Protein 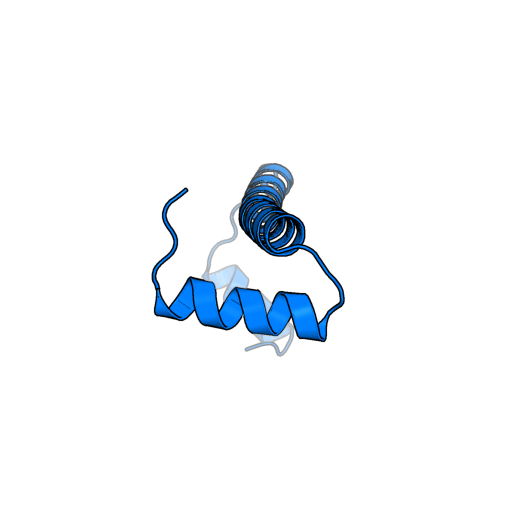AF-A0A1F9CGE0-F1 (afdb_monomer)

pLDDT: mean 95.51, std 2.85, range [81.94, 98.44]

Foldseek 3Di:
DDDDPVRVVVLVVVCVVVVHDSVVVVVVVVVVVVVVVVVVVVVVVVCPPPDDDDPVRVVVVCVVVVND

Solvent-accessible surface area (backbone atoms only — not comparable to full-atom values): 4085 Å² total; per-residue (Å²): 135,92,66,58,72,71,56,49,52,51,44,52,52,50,17,66,76,65,80,43,54,60,65,56,54,51,51,50,54,53,51,50,61,52,45,56,56,50,51,52,52,49,52,53,64,74,45,70,83,58,77,89,74,57,66,69,60,51,52,55,51,33,45,76,70,65,76,100

Mean predicted aligned error: 5.79 Å

Structure (mmCIF, N/CA/C/O backbone):
data_AF-A0A1F9CGE0-F1
#
_entry.id   AF-A0A1F9CGE0-F1
#
loop_
_atom_site.group_PDB
_atom_site.id
_atom_site.type_symbol
_atom_site.label_atom_id
_atom_site.label_alt_id
_atom_site.label_comp_id
_atom_site.label_asym_id
_atom_site.label_entity_id
_atom_site.label_seq_id
_atom_site.pdbx_PDB_ins_code
_atom_site.Cartn_x
_atom_site.Cartn_y
_atom_site.Cartn_z
_atom_site.occupancy
_atom_site.B_iso_or_equiv
_atom_site.auth_seq_id
_atom_site.auth_comp_id
_atom_site.auth_asym_id
_atom_site.auth_atom_id
_atom_site.pdbx_PDB_model_num
ATOM 1 N N . LEU A 1 1 ? -1.039 5.801 -19.759 1.00 81.94 1 LEU A N 1
ATOM 2 C CA . LEU A 1 1 ? -0.458 5.979 -18.411 1.00 81.94 1 LEU A CA 1
ATOM 3 C C . LEU A 1 1 ? 0.964 6.486 -18.587 1.00 81.94 1 LEU A C 1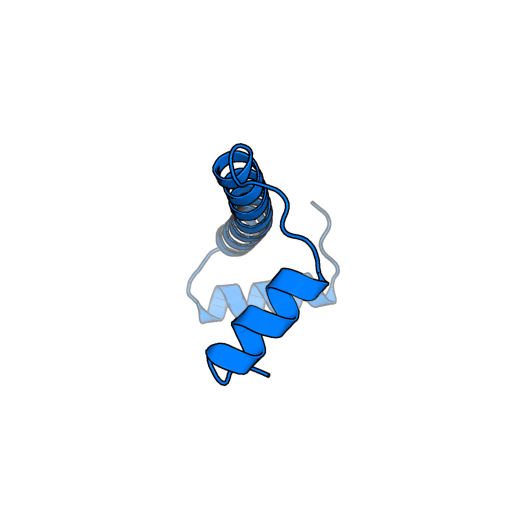
ATOM 5 O O . LEU A 1 1 ? 1.739 5.814 -19.257 1.00 81.94 1 LEU A O 1
ATOM 9 N N . TYR A 1 2 ? 1.283 7.670 -18.073 1.00 91.00 2 TYR A N 1
ATOM 10 C CA . TYR A 1 2 ? 2.665 8.145 -18.037 1.00 91.00 2 TYR A CA 1
ATOM 11 C C . TYR A 1 2 ? 3.352 7.572 -16.793 1.00 91.00 2 TYR A C 1
ATOM 13 O O . TYR A 1 2 ? 2.765 7.581 -15.714 1.00 91.00 2 TYR A O 1
ATOM 21 N N . ILE A 1 3 ? 4.569 7.056 -16.957 1.00 94.56 3 ILE A N 1
ATOM 22 C CA . ILE A 1 3 ? 5.421 6.561 -15.874 1.00 94.56 3 ILE A CA 1
ATOM 23 C C . ILE A 1 3 ? 6.718 7.353 -15.965 1.00 94.56 3 ILE A C 1
ATOM 25 O O . ILE A 1 3 ? 7.292 7.451 -17.051 1.00 94.56 3 ILE A O 1
ATOM 29 N N . ASP A 1 4 ? 7.172 7.901 -14.837 1.00 97.75 4 ASP A N 1
ATOM 30 C CA . ASP A 1 4 ? 8.462 8.583 -14.761 1.00 97.75 4 ASP A CA 1
ATOM 31 C C . ASP A 1 4 ? 9.590 7.731 -15.374 1.00 97.75 4 ASP A C 1
ATOM 33 O O 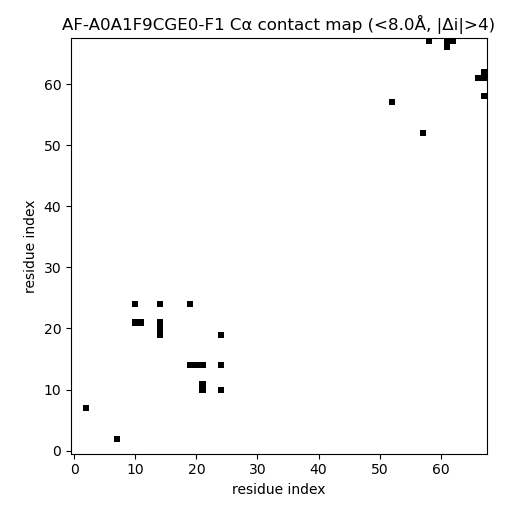. ASP A 1 4 ? 9.605 6.504 -15.245 1.00 97.75 4 ASP A O 1
ATOM 37 N N . ALA A 1 5 ? 10.549 8.375 -16.041 1.00 97.69 5 ALA A N 1
ATOM 38 C CA . ALA A 1 5 ? 11.593 7.682 -16.792 1.00 97.69 5 ALA A CA 1
ATOM 39 C C . ALA A 1 5 ? 12.454 6.761 -15.909 1.00 97.69 5 ALA A C 1
ATOM 41 O O . ALA A 1 5 ? 12.815 5.655 -16.332 1.00 97.69 5 ALA A O 1
ATOM 42 N N . SER A 1 6 ? 12.760 7.185 -14.679 1.00 97.94 6 SER A N 1
ATOM 43 C CA . SER A 1 6 ? 13.529 6.374 -13.733 1.00 97.94 6 SER A CA 1
ATOM 44 C C . SER A 1 6 ? 12.723 5.158 -13.268 1.00 97.94 6 SER A C 1
ATOM 46 O O . SER A 1 6 ? 13.240 4.035 -13.252 1.00 97.94 6 SER A O 1
ATOM 48 N N . LEU A 1 7 ? 11.427 5.351 -13.009 1.00 97.00 7 LEU A N 1
ATOM 49 C CA . LEU A 1 7 ? 10.514 4.296 -12.581 1.00 97.00 7 LEU A CA 1
ATOM 50 C C . LEU A 1 7 ? 10.244 3.284 -13.700 1.00 97.00 7 LEU A C 1
ATOM 52 O O . LEU A 1 7 ? 10.287 2.078 -13.468 1.00 97.00 7 LEU A O 1
ATOM 56 N N . HIS A 1 8 ? 10.042 3.746 -14.933 1.00 97.12 8 HIS A N 1
ATOM 57 C CA . HIS A 1 8 ? 9.877 2.872 -16.090 1.00 97.12 8 HIS A CA 1
ATOM 58 C C . HIS A 1 8 ? 11.113 1.983 -16.300 1.00 97.12 8 HIS A C 1
ATOM 60 O O . HIS A 1 8 ? 10.980 0.783 -16.555 1.00 97.12 8 HIS A O 1
ATOM 66 N N . ARG A 1 9 ? 12.326 2.532 -16.128 1.00 97.75 9 ARG A N 1
ATOM 67 C CA . ARG A 1 9 ? 13.570 1.749 -16.193 1.00 97.75 9 ARG A CA 1
ATOM 68 C C . ARG A 1 9 ? 13.633 0.693 -15.090 1.00 97.75 9 ARG A C 1
ATOM 70 O O . ARG A 1 9 ? 13.948 -0.460 -15.385 1.00 97.75 9 ARG A O 1
ATOM 77 N N . ALA A 1 10 ? 13.313 1.060 -13.851 1.00 97.94 10 ALA A N 1
ATOM 78 C CA . ALA A 1 10 ? 13.289 0.125 -12.728 1.00 97.94 10 ALA A CA 1
ATOM 79 C C . ALA A 1 10 ? 12.267 -1.005 -12.947 1.00 97.94 10 ALA A C 1
ATOM 81 O O . ALA A 1 10 ? 12.592 -2.181 -12.773 1.00 97.94 10 ALA A O 1
ATOM 82 N N . LEU A 1 11 ? 11.062 -0.670 -13.414 1.00 96.88 11 LEU A N 1
ATOM 83 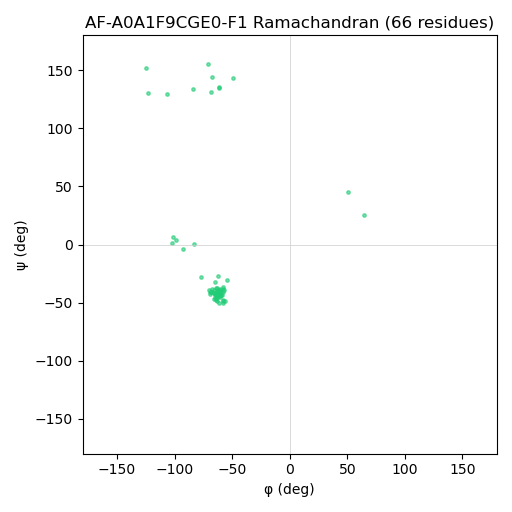C CA . LEU A 1 11 ? 10.022 -1.653 -13.705 1.00 96.88 11 LEU A CA 1
ATOM 84 C C . LEU A 1 11 ? 10.419 -2.605 -14.840 1.00 96.88 11 LEU A C 1
ATOM 86 O O . LEU A 1 11 ? 10.149 -3.798 -14.739 1.00 96.88 11 LEU A O 1
ATOM 90 N N . ARG A 1 12 ? 11.109 -2.128 -15.886 1.00 97.38 12 ARG A N 1
ATOM 91 C CA . ARG A 1 12 ? 11.634 -3.006 -16.949 1.00 97.38 12 ARG A CA 1
ATOM 92 C C . ARG A 1 12 ? 12.665 -4.005 -16.428 1.00 97.38 12 ARG A C 1
ATOM 94 O O . ARG A 1 12 ? 12.638 -5.162 -16.839 1.00 97.38 12 ARG A O 1
ATOM 101 N N . LEU A 1 13 ? 13.549 -3.580 -15.525 1.00 98.19 13 LEU A N 1
ATOM 102 C CA . LEU A 1 13 ? 14.511 -4.482 -14.886 1.00 98.19 13 LEU A CA 1
ATOM 103 C C . LEU A 1 13 ? 13.794 -5.526 -14.023 1.00 98.19 13 LEU A C 1
ATOM 105 O O . LEU A 1 13 ? 14.105 -6.711 -14.111 1.00 98.19 13 LEU A O 1
ATOM 109 N N . LYS A 1 14 ? 12.789 -5.106 -13.246 1.00 97.81 14 LYS A N 1
ATOM 110 C CA . LYS A 1 14 ? 11.986 -6.017 -12.422 1.00 97.81 14 LYS A CA 1
ATOM 111 C C . LYS A 1 14 ? 11.194 -7.017 -13.266 1.00 97.81 14 LYS A C 1
ATOM 113 O O . LYS A 1 14 ? 11.141 -8.192 -12.915 1.00 97.81 14 LYS A O 1
ATOM 118 N N . ALA A 1 15 ? 10.611 -6.566 -14.375 1.00 98.19 15 ALA A N 1
ATOM 119 C CA . ALA A 1 15 ? 9.888 -7.397 -15.335 1.00 98.19 15 ALA A CA 1
ATOM 120 C C . ALA A 1 15 ? 10.788 -8.511 -15.884 1.00 98.19 15 ALA A C 1
ATOM 122 O O . ALA A 1 15 ? 10.445 -9.683 -15.769 1.00 98.19 15 ALA A O 1
ATOM 123 N N . ALA A 1 16 ? 11.985 -8.152 -16.360 1.00 97.94 16 ALA A N 1
ATOM 124 C CA . ALA A 1 16 ? 12.970 -9.118 -16.842 1.00 97.94 16 ALA A CA 1
ATOM 125 C C . ALA A 1 16 ? 13.450 -10.079 -15.739 1.00 97.94 16 ALA A C 1
ATOM 127 O O . ALA A 1 16 ? 13.573 -11.273 -15.977 1.00 97.94 16 ALA A O 1
ATOM 128 N N . GLN A 1 17 ? 13.685 -9.577 -14.521 1.00 98.44 17 GLN A N 1
ATOM 129 C CA . GLN A 1 17 ? 14.109 -10.402 -13.384 1.00 98.44 17 GLN A CA 1
ATOM 130 C C . GLN A 1 17 ? 13.040 -11.419 -12.954 1.00 98.44 17 GLN A C 1
ATOM 132 O O . GLN A 1 17 ? 13.377 -12.480 -12.438 1.00 98.44 17 GLN A O 1
ATOM 137 N N . THR A 1 18 ? 11.760 -11.071 -13.097 1.00 97.19 18 THR A N 1
ATOM 138 C CA . THR A 1 18 ? 10.636 -11.884 -12.604 1.00 97.19 18 THR A CA 1
ATOM 139 C C . THR A 1 18 ? 9.928 -12.677 -13.694 1.00 97.19 18 THR A C 1
ATOM 141 O O . THR A 1 18 ? 8.968 -13.368 -13.375 1.00 97.19 18 THR A O 1
ATOM 144 N N . ASP A 1 19 ? 10.389 -12.579 -14.943 1.00 97.75 19 ASP A N 1
ATOM 145 C CA . ASP A 1 19 ? 9.729 -13.138 -16.128 1.00 97.75 19 ASP A CA 1
ATOM 146 C C . ASP A 1 19 ? 8.239 -12.756 -16.212 1.00 97.75 19 ASP A C 1
ATOM 148 O O . ASP A 1 19 ? 7.343 -13.572 -16.420 1.00 97.75 19 ASP A O 1
ATOM 152 N N . ARG A 1 20 ? 7.954 -11.473 -15.966 1.00 97.88 20 ARG A N 1
ATOM 153 C CA . ARG A 1 20 ? 6.597 -10.910 -15.987 1.00 97.88 20 ARG A CA 1
ATOM 154 C C . ARG A 1 20 ? 6.523 -9.730 -16.927 1.00 97.88 20 ARG A C 1
ATOM 156 O O . ARG A 1 20 ? 7.495 -8.995 -17.096 1.00 97.88 20 ARG A O 1
ATOM 163 N N . SER A 1 21 ? 5.344 -9.487 -17.494 1.00 97.62 21 SER A N 1
ATOM 164 C CA . SER A 1 21 ? 5.142 -8.278 -18.284 1.00 97.62 21 SER A CA 1
ATOM 165 C C . SER A 1 21 ? 5.112 -7.033 -17.390 1.00 97.62 21 SER A C 1
ATOM 167 O O . SER A 1 21 ? 4.758 -7.080 -16.208 1.00 97.62 21 SER A O 1
ATOM 169 N N . LEU A 1 22 ? 5.448 -5.883 -17.977 1.00 95.38 22 LEU A N 1
ATOM 170 C CA . LEU A 1 22 ? 5.332 -4.590 -17.303 1.00 95.38 22 LEU A CA 1
ATOM 171 C C . LEU A 1 22 ? 3.889 -4.334 -16.837 1.00 95.38 22 LEU A C 1
ATOM 173 O O . LEU A 1 22 ? 3.669 -3.876 -15.717 1.00 95.38 22 LEU A O 1
ATOM 177 N N . SER A 1 23 ? 2.914 -4.682 -17.680 1.00 95.94 23 SER A N 1
ATOM 178 C CA . SER A 1 23 ? 1.488 -4.562 -17.380 1.00 95.94 23 SER A CA 1
ATOM 179 C C . SER A 1 23 ? 1.081 -5.416 -16.181 1.00 95.94 23 SER A C 1
ATOM 181 O O . SER A 1 23 ? 0.314 -4.948 -15.345 1.00 95.94 23 SER A O 1
ATOM 183 N N . ASP A 1 24 ? 1.620 -6.630 -16.039 1.00 97.81 24 ASP A N 1
ATOM 184 C CA . ASP A 1 24 ? 1.316 -7.492 -14.890 1.00 97.81 24 ASP A CA 1
ATOM 185 C C . ASP A 1 24 ? 1.842 -6.909 -13.583 1.00 97.81 24 ASP A C 1
ATOM 187 O O . ASP A 1 24 ? 1.165 -7.005 -12.558 1.00 97.81 24 ASP A O 1
ATOM 191 N N . LEU A 1 25 ? 3.036 -6.308 -13.604 1.00 96.81 25 LEU A N 1
ATOM 192 C CA . LEU A 1 25 ? 3.606 -5.640 -12.433 1.00 96.81 25 LEU A CA 1
ATOM 193 C C . LEU A 1 25 ? 2.776 -4.420 -12.031 1.00 96.81 25 LEU A C 1
ATOM 195 O O . LEU A 1 25 ? 2.437 -4.276 -10.858 1.00 96.81 25 LEU A O 1
ATOM 199 N N . VAL A 1 26 ? 2.407 -3.578 -12.999 1.00 96.06 26 VAL A N 1
ATOM 200 C CA . VAL A 1 26 ? 1.584 -2.387 -12.748 1.00 96.06 26 VAL A CA 1
ATOM 201 C C . VAL A 1 26 ? 0.200 -2.784 -12.238 1.00 96.06 26 VAL A C 1
ATOM 203 O O . VAL A 1 26 ? -0.243 -2.270 -11.216 1.00 96.06 26 VAL A O 1
ATOM 206 N N . ASN A 1 27 ? -0.462 -3.746 -12.884 1.00 96.81 27 ASN A N 1
ATOM 207 C CA . ASN A 1 27 ? -1.779 -4.219 -12.459 1.00 96.81 27 ASN A CA 1
ATOM 208 C C . ASN A 1 27 ? -1.747 -4.835 -11.057 1.00 96.81 27 ASN A C 1
ATOM 210 O O . ASN A 1 27 ? -2.681 -4.636 -10.286 1.00 96.81 27 ASN A O 1
ATOM 214 N N . ALA A 1 28 ? -0.695 -5.585 -10.716 1.00 96.88 28 ALA A N 1
ATOM 215 C CA . ALA A 1 28 ? -0.540 -6.135 -9.373 1.00 96.88 28 ALA A CA 1
ATOM 216 C C . ALA A 1 28 ? -0.371 -5.027 -8.326 1.00 96.88 28 ALA A C 1
ATOM 218 O O . ALA A 1 28 ? -1.073 -5.049 -7.322 1.00 96.88 28 ALA A O 1
ATOM 219 N N . ALA A 1 29 ? 0.488 -4.038 -8.591 1.00 95.44 29 ALA A N 1
ATOM 220 C 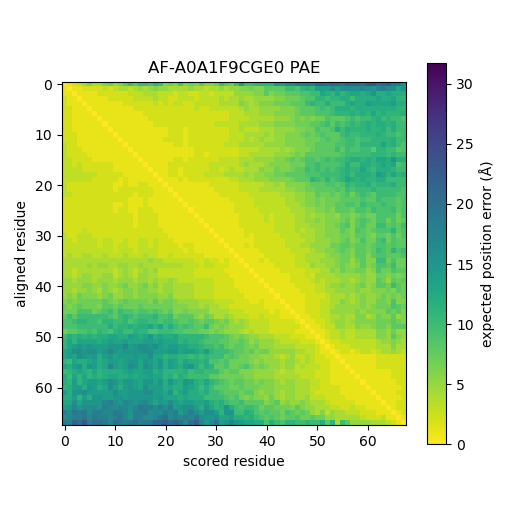CA . ALA A 1 29 ? 0.698 -2.914 -7.681 1.00 95.44 29 ALA A CA 1
ATOM 221 C C . ALA A 1 29 ? -0.585 -2.093 -7.464 1.00 95.44 29 ALA A C 1
ATOM 223 O O . ALA A 1 29 ? -0.919 -1.768 -6.330 1.00 95.44 29 ALA A O 1
ATOM 224 N N . VAL A 1 30 ? -1.341 -1.813 -8.533 1.00 95.88 30 VAL A N 1
ATOM 225 C CA . VAL A 1 30 ? -2.619 -1.086 -8.438 1.00 95.88 30 VAL A CA 1
ATOM 226 C C . VAL A 1 30 ? -3.650 -1.883 -7.641 1.00 95.88 30 VAL A C 1
ATOM 228 O O . VAL A 1 30 ? -4.291 -1.328 -6.756 1.00 95.88 30 VAL A O 1
ATOM 231 N N . ARG A 1 31 ? -3.801 -3.187 -7.912 1.00 97.62 31 ARG A N 1
ATOM 232 C CA . ARG A 1 31 ? -4.726 -4.038 -7.144 1.00 97.62 31 ARG A CA 1
ATOM 233 C C . ARG A 1 31 ? -4.355 -4.095 -5.671 1.00 97.62 31 ARG A C 1
ATOM 235 O O . ARG A 1 31 ? -5.251 -4.039 -4.846 1.00 97.62 31 ARG A O 1
ATOM 242 N N . GLN A 1 32 ? -3.067 -4.207 -5.360 1.00 97.00 32 GLN A N 1
ATOM 243 C CA . GLN A 1 32 ? -2.602 -4.240 -3.980 1.00 97.00 32 GLN A CA 1
ATOM 244 C C . GLN A 1 32 ? -2.915 -2.926 -3.258 1.00 97.00 32 GLN A C 1
ATOM 246 O O . GLN A 1 32 ? -3.522 -2.965 -2.197 1.00 97.00 32 GLN A O 1
ATOM 251 N N . SER A 1 33 ? -2.599 -1.780 -3.870 1.00 96.00 33 SER A N 1
ATOM 252 C CA . SER A 1 33 ? -2.910 -0.466 -3.291 1.00 96.00 33 SER A CA 1
ATOM 253 C C . SER A 1 33 ? -4.405 -0.285 -3.018 1.00 96.00 33 SER A C 1
ATOM 255 O O . SER A 1 33 ? -4.765 0.291 -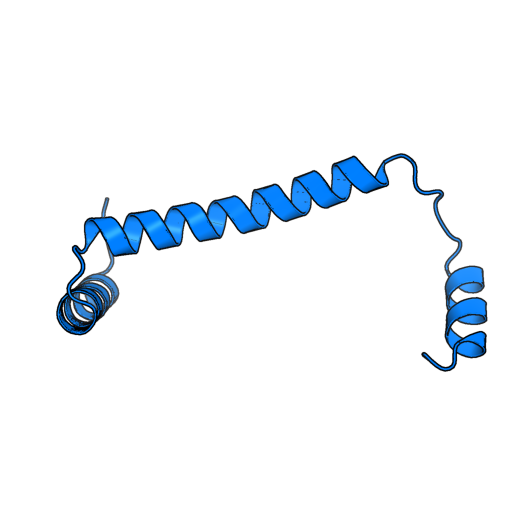2.005 1.00 96.00 33 SER A O 1
ATOM 257 N N . LEU A 1 34 ? -5.274 -0.782 -3.904 1.00 96.88 34 LEU A N 1
ATOM 258 C CA . LEU A 1 34 ? -6.726 -0.698 -3.716 1.00 96.88 34 LEU A CA 1
ATOM 259 C C . LEU A 1 34 ? -7.263 -1.719 -2.704 1.00 96.88 34 LEU A C 1
ATOM 261 O O . LEU A 1 34 ? -8.309 -1.491 -2.103 1.00 96.88 34 LEU A O 1
ATOM 265 N N . LEU A 1 35 ? -6.592 -2.863 -2.552 1.00 97.25 35 LEU A N 1
ATOM 266 C CA . LEU A 1 35 ? -6.982 -3.882 -1.584 1.00 97.25 35 LEU A CA 1
ATOM 267 C C . LEU A 1 35 ? -6.737 -3.397 -0.154 1.00 97.25 35 LEU A C 1
ATOM 269 O O . LEU A 1 35 ? -7.600 -3.613 0.684 1.00 97.25 35 LEU A O 1
ATOM 273 N N . GLU A 1 36 ? -5.619 -2.711 0.097 1.00 94.69 36 GLU A N 1
ATOM 274 C CA . GLU A 1 36 ? -5.311 -2.107 1.403 1.00 94.69 36 GLU A CA 1
ATOM 275 C C . GLU A 1 36 ? -6.438 -1.151 1.845 1.00 94.69 36 GLU A C 1
ATOM 277 O O . GLU A 1 36 ? -6.996 -1.309 2.929 1.00 94.69 36 GLU A O 1
ATOM 282 N N . ASP A 1 37 ? -6.877 -0.252 0.954 1.00 95.44 37 ASP A N 1
ATOM 283 C CA . ASP A 1 37 ? -8.008 0.648 1.223 1.00 95.44 37 ASP A CA 1
ATOM 284 C C . ASP A 1 37 ? -9.320 -0.119 1.483 1.00 95.44 37 ASP A C 1
ATOM 286 O O . ASP A 1 37 ? -10.122 0.248 2.347 1.00 95.44 37 ASP A O 1
ATOM 290 N N . ALA A 1 38 ? -9.569 -1.189 0.722 1.00 96.38 38 ALA A N 1
ATOM 291 C CA . ALA A 1 38 ? -10.770 -2.004 0.881 1.00 96.38 38 ALA A CA 1
ATOM 292 C C . ALA A 1 38 ? -10.778 -2.773 2.213 1.00 96.38 38 ALA A C 1
ATOM 294 O O . ALA A 1 38 ? -11.831 -2.894 2.840 1.00 96.38 38 ALA A O 1
ATOM 295 N N . GLU A 1 39 ? -9.625 -3.279 2.651 1.00 96.56 39 GLU A N 1
ATOM 296 C CA . GLU A 1 39 ? -9.459 -3.954 3.940 1.00 96.56 39 GLU A CA 1
ATOM 297 C C . GLU A 1 39 ? -9.701 -2.992 5.107 1.00 96.56 39 GLU A C 1
ATOM 299 O O . GLU A 1 39 ? -10.423 -3.345 6.046 1.00 96.56 39 GLU A O 1
ATOM 304 N N . ASP A 1 40 ? -9.189 -1.763 5.020 1.00 95.19 40 ASP A N 1
ATOM 305 C CA . ASP A 1 40 ? -9.435 -0.723 6.019 1.00 95.19 40 ASP A CA 1
ATOM 306 C C . ASP A 1 40 ? -10.927 -0.388 6.120 1.00 95.19 40 ASP A C 1
ATOM 308 O O . ASP A 1 40 ? -11.505 -0.419 7.212 1.00 95.19 40 ASP A O 1
ATOM 312 N N . LEU A 1 41 ? -11.591 -0.132 4.988 1.00 96.25 41 LEU A N 1
ATOM 313 C CA . LEU A 1 41 ? -13.034 0.131 4.954 1.00 96.25 41 LEU A CA 1
ATOM 314 C C . LEU A 1 41 ? -13.851 -1.031 5.530 1.00 96.25 41 LEU A C 1
ATOM 316 O O . LEU A 1 41 ? -14.751 -0.807 6.344 1.00 96.25 41 LEU A O 1
ATOM 320 N N . ALA A 1 42 ? -13.510 -2.271 5.179 1.00 96.44 42 ALA A N 1
ATOM 321 C CA . ALA A 1 42 ? -14.180 -3.449 5.719 1.00 96.44 42 ALA A CA 1
ATOM 322 C C . ALA A 1 42 ? -13.974 -3.574 7.239 1.00 96.44 42 ALA A C 1
ATOM 324 O O . ALA A 1 42 ? -14.899 -3.939 7.973 1.00 96.44 42 ALA A O 1
ATOM 325 N N . ALA A 1 43 ? -12.781 -3.232 7.739 1.00 95.94 43 ALA A N 1
ATOM 326 C CA . ALA A 1 43 ? -12.510 -3.185 9.169 1.00 95.94 43 ALA A CA 1
ATOM 327 C C . ALA A 1 43 ? -13.396 -2.139 9.862 1.00 95.94 43 ALA A C 1
ATOM 329 O O . ALA A 1 43 ? -14.002 -2.463 10.885 1.00 95.94 43 ALA A O 1
ATOM 330 N N . PHE A 1 44 ? -13.555 -0.939 9.296 1.00 94.12 44 PHE A N 1
ATOM 331 C CA . PHE A 1 44 ? -14.491 0.063 9.822 1.00 94.12 44 PHE A CA 1
ATOM 332 C C . PHE A 1 44 ? -15.931 -0.459 9.869 1.00 94.12 44 PHE A C 1
ATOM 334 O O . PHE A 1 44 ? -16.572 -0.368 10.917 1.00 94.12 44 PHE A O 1
ATOM 341 N N . GLU A 1 45 ? -16.427 -1.055 8.783 1.00 94.69 45 GLU A N 1
ATOM 342 C CA . GLU A 1 45 ? -17.787 -1.608 8.713 1.00 94.69 45 GLU A CA 1
ATOM 343 C C . GLU A 1 45 ? -18.019 -2.715 9.751 1.00 94.69 45 GLU A C 1
ATOM 345 O O . GLU A 1 45 ? -19.041 -2.725 10.445 1.00 94.69 45 GLU A O 1
ATOM 350 N N . SER A 1 46 ? -17.048 -3.618 9.917 1.00 95.69 46 SER A N 1
ATOM 351 C CA . SER A 1 46 ? -17.140 -4.723 10.879 1.00 95.69 46 SER A CA 1
ATOM 352 C C . SER A 1 46 ? -17.248 -4.248 12.333 1.00 95.69 46 SER A C 1
ATOM 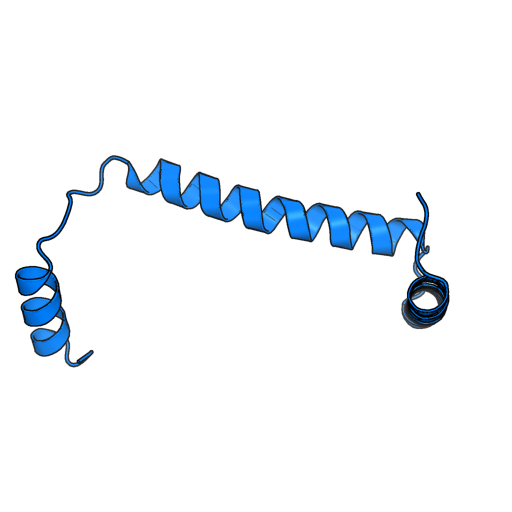354 O O . SER A 1 46 ? -17.860 -4.925 13.163 1.00 95.69 46 SER A O 1
ATOM 356 N N . ARG A 1 47 ? -16.707 -3.060 12.635 1.00 93.31 47 ARG A N 1
ATOM 357 C CA . ARG A 1 47 ? -16.628 -2.489 13.986 1.00 93.31 47 ARG A CA 1
ATOM 358 C C . ARG A 1 47 ? -17.717 -1.470 14.296 1.00 93.31 47 ARG A C 1
ATOM 360 O O . ARG A 1 47 ? -17.743 -0.938 15.400 1.00 93.31 47 ARG A O 1
ATOM 367 N N . VAL A 1 48 ? -18.669 -1.238 13.388 1.00 94.38 48 VAL A N 1
ATOM 368 C CA . VAL A 1 48 ? -19.780 -0.281 13.590 1.00 94.38 48 VAL A CA 1
ATOM 369 C C . VAL A 1 48 ? -20.571 -0.547 14.878 1.00 94.38 48 VAL A C 1
ATOM 371 O O . VAL A 1 48 ? -21.109 0.381 15.476 1.00 94.38 48 VAL A O 1
ATOM 374 N N . LYS A 1 49 ? -20.659 -1.809 15.315 1.00 94.44 49 LYS A N 1
ATOM 375 C CA . LYS A 1 49 ? -21.383 -2.204 16.536 1.00 94.44 49 LYS A CA 1
ATOM 376 C C . LYS A 1 49 ? -20.508 -2.251 17.791 1.00 94.44 49 LYS A C 1
ATOM 378 O O . LYS A 1 49 ? -21.035 -2.542 18.865 1.00 94.44 49 LYS A O 1
ATOM 383 N N . GLU A 1 50 ? -19.200 -2.023 17.677 1.00 94.06 50 GLU A N 1
ATOM 384 C CA . GLU A 1 50 ? -18.326 -1.980 18.846 1.00 94.06 50 GLU A CA 1
ATOM 385 C C . GLU A 1 50 ? -18.657 -0.737 19.686 1.00 94.06 50 GLU A C 1
ATOM 387 O O . GLU A 1 50 ? -18.769 0.365 19.145 1.00 94.06 50 GLU A O 1
ATOM 392 N N . PRO A 1 51 ? -18.846 -0.880 21.009 1.00 91.25 51 PRO A N 1
ATOM 393 C CA . PRO A 1 51 ? -19.078 0.270 21.865 1.00 91.25 51 PRO A CA 1
ATOM 394 C C . PRO A 1 51 ? -17.818 1.138 21.929 1.00 91.25 51 PRO A C 1
ATOM 396 O O . PRO A 1 51 ? -16.696 0.631 21.997 1.00 91.25 51 PRO A O 1
ATOM 399 N N . SER A 1 52 ? -18.000 2.456 21.987 1.00 91.19 52 SER A N 1
ATOM 400 C CA . SER A 1 52 ? -16.908 3.367 22.322 1.00 91.19 52 SER A CA 1
ATOM 401 C C . SER A 1 52 ? -16.395 3.065 23.730 1.00 91.19 52 SER A C 1
ATOM 403 O O . SER A 1 52 ? -17.187 2.907 24.661 1.00 91.19 52 SER A O 1
ATOM 405 N N . LEU A 1 53 ? -15.074 3.013 23.893 1.00 90.19 53 LEU A N 1
ATOM 406 C CA . LEU A 1 53 ? -14.433 2.786 25.183 1.00 90.19 53 LEU A CA 1
ATOM 407 C C . LEU A 1 53 ? -13.802 4.078 25.693 1.00 90.19 53 LEU A C 1
ATOM 409 O O . LEU A 1 53 ? -12.998 4.697 24.995 1.00 90.19 53 LEU A O 1
ATOM 413 N N . ASP A 1 54 ? -14.106 4.437 26.937 1.00 95.75 54 ASP A N 1
ATOM 414 C CA . ASP A 1 54 ? -13.448 5.559 27.598 1.00 95.75 54 ASP A CA 1
ATOM 4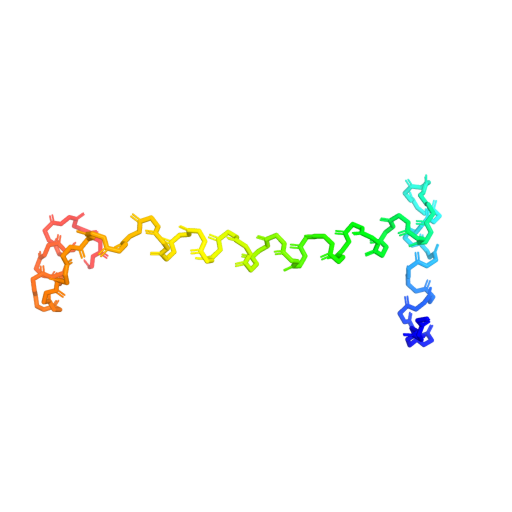15 C C . ASP A 1 54 ? -11.943 5.310 27.719 1.00 95.75 54 ASP A C 1
ATOM 417 O O . ASP A 1 54 ? -11.493 4.235 28.136 1.00 95.75 54 ASP A O 1
ATOM 421 N N . PHE A 1 55 ? -11.151 6.335 27.407 1.00 94.69 55 PHE A N 1
ATOM 422 C CA . PHE A 1 55 ? -9.694 6.235 27.388 1.00 94.69 55 PHE A CA 1
ATOM 423 C C . PHE A 1 55 ? -9.110 5.783 28.737 1.00 94.69 55 PHE A C 1
ATOM 425 O O . PHE A 1 55 ? -8.212 4.943 28.780 1.00 94.69 55 PHE A O 1
ATOM 432 N N . GLU A 1 56 ? -9.658 6.259 29.860 1.00 95.88 56 GLU A N 1
ATOM 433 C CA . GLU A 1 56 ? -9.229 5.808 31.191 1.00 95.88 56 GLU A CA 1
ATOM 434 C C . GLU A 1 56 ? -9.469 4.311 31.416 1.00 95.88 56 GLU A C 1
ATOM 436 O O . GLU A 1 56 ? -8.642 3.626 32.027 1.00 95.88 56 GLU A O 1
ATOM 441 N N . THR A 1 57 ? -10.596 3.795 30.923 1.00 94.19 57 THR A N 1
ATOM 442 C CA . THR A 1 57 ? -10.955 2.378 31.028 1.00 94.19 57 THR A CA 1
ATOM 443 C C . THR A 1 57 ? -10.006 1.530 30.185 1.00 94.19 57 THR A C 1
ATOM 445 O O . THR A 1 57 ? -9.516 0.505 30.666 1.00 94.19 57 THR A O 1
ATOM 448 N N . LEU A 1 58 ? -9.652 2.002 28.984 1.00 93.88 58 LEU A N 1
ATOM 449 C CA . LEU A 1 58 ? -8.628 1.381 28.142 1.00 93.88 58 LEU A CA 1
ATOM 450 C C . LEU A 1 58 ? -7.269 1.305 28.857 1.00 93.88 58 LEU A C 1
ATOM 452 O O . LEU A 1 58 ? -6.654 0.238 28.887 1.00 93.88 58 LEU A O 1
ATOM 456 N N . LEU A 1 59 ? -6.806 2.400 29.469 1.00 96.25 59 LEU A N 1
ATOM 457 C CA . LEU A 1 59 ? -5.515 2.434 30.169 1.00 96.25 59 LEU A CA 1
ATOM 458 C C . LEU A 1 59 ? -5.476 1.493 31.380 1.00 96.25 59 LEU A C 1
ATOM 460 O O . LEU A 1 59 ? -4.487 0.782 31.582 1.00 96.25 59 LEU A O 1
ATOM 464 N N . LYS A 1 60 ? -6.545 1.460 32.185 1.00 95.81 60 LYS A N 1
ATOM 465 C CA . LYS A 1 60 ? -6.660 0.532 33.325 1.00 95.81 60 LYS A CA 1
ATOM 466 C C . LYS A 1 60 ? -6.579 -0.921 32.856 1.00 95.81 60 LYS A C 1
ATOM 468 O O . LYS A 1 60 ? -5.861 -1.725 33.452 1.00 95.81 60 LYS A O 1
ATOM 473 N N . ASP A 1 61 ? -7.270 -1.247 31.768 1.00 94.62 61 ASP A N 1
ATOM 474 C CA . ASP A 1 61 ? -7.288 -2.594 31.210 1.00 94.62 61 ASP A CA 1
ATOM 475 C C . ASP A 1 61 ? -5.946 -3.006 30.576 1.00 94.62 61 ASP A C 1
ATOM 477 O O . ASP A 1 61 ? -5.488 -4.134 30.763 1.00 94.62 61 ASP A O 1
ATOM 481 N N . LEU A 1 62 ? -5.265 -2.098 29.877 1.00 95.94 62 LEU A N 1
ATOM 482 C CA . LEU A 1 62 ? -3.937 -2.359 29.315 1.00 95.94 62 LEU A CA 1
ATOM 483 C C . LEU A 1 62 ? -2.873 -2.576 30.407 1.00 95.94 62 LEU A C 1
ATOM 485 O O . LEU A 1 62 ? -2.095 -3.525 30.295 1.00 95.94 62 LEU A O 1
ATOM 489 N N . ARG A 1 63 ? -2.884 -1.782 31.492 1.00 96.00 63 ARG A N 1
ATOM 490 C CA . ARG A 1 63 ? -2.003 -1.997 32.662 1.00 96.00 63 ARG A CA 1
ATOM 491 C C . ARG A 1 63 ? -2.262 -3.351 33.310 1.00 96.00 63 ARG A C 1
ATOM 493 O O . ARG A 1 63 ? -1.324 -4.095 33.575 1.00 96.00 63 ARG A O 1
ATOM 500 N N . ARG A 1 64 ? -3.536 -3.711 33.509 1.00 96.44 64 ARG A N 1
ATOM 501 C CA . ARG A 1 64 ? -3.930 -5.023 34.049 1.00 96.44 64 ARG A CA 1
ATOM 502 C C . ARG A 1 64 ? -3.418 -6.179 33.187 1.00 96.44 64 ARG A C 1
ATOM 504 O O . ARG A 1 64 ? -3.047 -7.217 33.723 1.00 96.44 64 ARG A O 1
ATOM 511 N N . ARG A 1 65 ? -3.401 -6.005 31.863 1.00 95.81 65 ARG A N 1
ATOM 512 C CA . ARG A 1 65 ? -2.903 -6.999 30.900 1.00 95.81 65 ARG A CA 1
ATOM 513 C C . ARG A 1 65 ? -1.378 -6.968 30.710 1.00 95.81 65 ARG A C 1
ATOM 515 O O . ARG A 1 65 ? -0.880 -7.746 29.9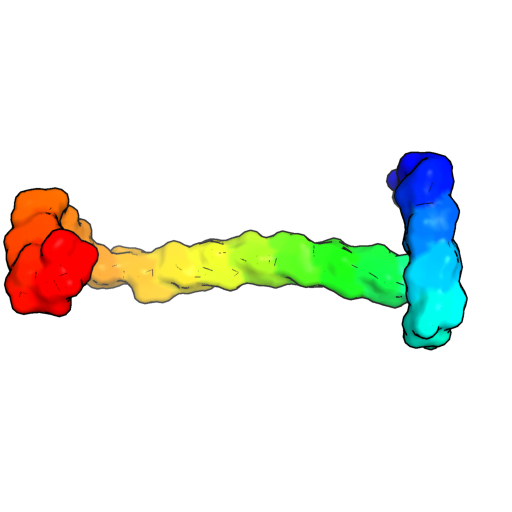03 1.00 95.81 65 ARG A O 1
ATOM 522 N N . GLY A 1 66 ? -0.651 -6.090 31.409 1.00 94.62 66 GLY A N 1
ATOM 523 C CA . GLY A 1 66 ? 0.803 -5.935 31.270 1.00 94.62 66 GLY A CA 1
ATOM 524 C C . GLY A 1 66 ? 1.241 -5.429 29.892 1.00 94.62 66 GLY A C 1
ATOM 525 O O . GLY A 1 66 ? 2.341 -5.737 29.446 1.00 94.62 66 GLY A O 1
ATOM 526 N N . LYS A 1 67 ? 0.357 -4.714 29.182 1.00 92.81 67 LYS A N 1
ATOM 527 C CA . LYS A 1 67 ? 0.620 -4.138 27.850 1.00 92.81 67 LYS A CA 1
ATOM 528 C C . LYS A 1 67 ? 0.937 -2.637 27.890 1.00 92.81 67 LYS A C 1
ATOM 530 O O . LYS A 1 67 ? 1.020 -2.011 26.836 1.00 92.81 67 LYS A O 1
ATOM 535 N N . LEU A 1 68 ? 1.065 -2.084 29.095 1.00 83.81 68 LEU A N 1
ATOM 536 C CA . LEU A 1 68 ? 1.473 -0.715 29.413 1.00 83.81 68 LEU A CA 1
ATOM 537 C C . LEU A 1 68 ? 2.616 -0.751 30.420 1.00 83.81 68 LEU A C 1
ATOM 539 O O . LEU A 1 68 ? 2.570 -1.647 31.293 1.00 83.81 68 LEU A O 1
#

Secondary structure (DSSP, 8-state):
----HHHHHHHHHHHHHHT--HHHHHHHHHHHHHHHHHHHHHHHHHTTTSPP--HHHHHHHHHHTT--

Radius of gyration: 21.56 Å; Cα contacts (8 Å, |Δi|>4): 14; chains: 1; bounding box: 36×22×52 Å

Sequence (68 aa):
LYIDASLHRALRLKAAQTDRSLSDLVNAAVRQSLLEDAEDLAAFESRVKEPSLDFETLLKDLRRRGKL